Protein AF-A0A1F5ZYM3-F1 (afdb_monomer_lite)

Secondary structure (DSSP, 8-state):
--HHHHHHHHHHHHHHHHHHHHHHHHHHHHHHHHHHHHHHHHHHHHTS-----HHHHHHHHHHHHHHHHHHHHHHHHHHHS--

Organism: NCBI:txid1798383

InterPro domains:
  IPR043716 Family of unknown function DUF5657 [PF18901] (18-78)

Sequence (83 aa):
MPPNELILDLINRLPFILIKVFTAILLLMHLLFSVIIVRQTRILSKIIEANISPTIQLISFLHLLASLIVLIFTVIFLIFIPL

Radius of gyration: 19.93 Å; chains: 1; bounding box: 47×14×56 Å

Foldseek 3Di:
DPPVVVVVVCVVCVVLVCVLVVVLVVLVVVLVVLVVLLVVLVCCVPPVVNPRDVVSNVVSVVSNVVSVVVSVVSNVVSVPDDD

Structure (mmCIF, N/CA/C/O backbone):
data_AF-A0A1F5ZYM3-F1
#
_entry.id   AF-A0A1F5ZYM3-F1
#
loop_
_atom_site.group_PDB
_atom_site.id
_atom_site.type_symbol
_atom_site.label_atom_id
_atom_site.label_alt_id
_atom_site.label_comp_id
_atom_site.label_asym_id
_atom_site.label_entity_id
_atom_site.label_seq_id
_atom_site.pdbx_PDB_ins_code
_atom_site.Cartn_x
_atom_site.Cartn_y
_atom_site.Cartn_z
_atom_site.occupancy
_atom_site.B_iso_or_equiv
_atom_site.auth_seq_id
_atom_site.auth_comp_id
_atom_site.auth_asym_id
_atom_site.auth_atom_id
_atom_site.pdbx_PDB_model_num
ATOM 1 N N . MET A 1 1 ? 26.036 -6.549 -26.960 1.00 62.09 1 MET A N 1
ATOM 2 C CA . MET A 1 1 ? 25.897 -5.112 -26.663 1.00 62.09 1 MET A CA 1
ATOM 3 C C . MET A 1 1 ? 27.199 -4.629 -26.063 1.00 62.09 1 MET A C 1
ATOM 5 O O . MET A 1 1 ? 27.652 -5.240 -25.097 1.00 62.09 1 MET A O 1
ATOM 9 N N . PRO A 1 2 ? 27.846 -3.621 -26.654 1.00 84.56 2 PRO A N 1
ATOM 10 C CA . PRO A 1 2 ? 28.970 -2.955 -26.022 1.00 84.56 2 PRO A CA 1
ATOM 11 C C . PRO A 1 2 ? 28.536 -2.322 -24.675 1.00 84.56 2 PRO A C 1
ATOM 13 O O . PRO A 1 2 ? 27.365 -1.976 -24.499 1.00 84.56 2 PRO A O 1
ATOM 16 N N . PRO A 1 3 ? 29.440 -2.204 -23.684 1.00 82.06 3 PRO A N 1
ATOM 17 C CA . PRO A 1 3 ? 29.091 -1.778 -22.320 1.00 82.06 3 PRO A CA 1
ATOM 18 C C . PRO A 1 3 ? 28.417 -0.401 -22.227 1.00 82.06 3 PRO A C 1
ATOM 20 O O . PRO A 1 3 ? 27.609 -0.159 -21.334 1.00 82.06 3 PRO A O 1
ATOM 23 N N . ASN A 1 4 ? 28.721 0.495 -23.164 1.00 87.75 4 ASN A N 1
ATOM 24 C CA . ASN A 1 4 ? 28.110 1.819 -23.288 1.00 87.75 4 ASN A CA 1
ATOM 25 C C . ASN A 1 4 ? 26.600 1.761 -23.585 1.00 87.75 4 ASN A C 1
ATOM 27 O O . ASN A 1 4 ? 25.856 2.583 -23.059 1.00 87.75 4 ASN A O 1
ATOM 31 N N . GLU A 1 5 ? 26.136 0.787 -24.370 1.00 87.69 5 GLU A N 1
ATOM 32 C CA . GLU A 1 5 ? 24.709 0.611 -24.673 1.00 87.69 5 GLU A CA 1
ATOM 33 C C . GLU A 1 5 ? 23.924 0.108 -23.455 1.00 87.69 5 GLU A C 1
ATOM 35 O O . GLU A 1 5 ? 22.819 0.581 -23.205 1.00 87.69 5 GLU A O 1
ATOM 40 N N . LEU A 1 6 ? 24.514 -0.785 -22.648 1.00 86.06 6 LEU A N 1
ATOM 41 C CA . LEU A 1 6 ? 23.903 -1.260 -21.397 1.00 86.06 6 LEU A CA 1
ATOM 42 C C . LEU A 1 6 ? 23.742 -0.134 -20.372 1.00 86.06 6 LEU A C 1
ATOM 44 O O . LEU A 1 6 ? 22.711 -0.038 -19.710 1.00 86.06 6 LEU A O 1
ATOM 48 N N . ILE A 1 7 ? 24.757 0.724 -20.245 1.00 89.88 7 ILE A N 1
ATOM 49 C CA . ILE A 1 7 ? 24.716 1.873 -19.334 1.00 89.88 7 ILE A CA 1
ATOM 50 C C . ILE A 1 7 ? 23.647 2.870 -19.790 1.00 89.88 7 ILE A C 1
ATOM 52 O O . ILE A 1 7 ? 22.881 3.362 -18.965 1.00 89.88 7 ILE A O 1
ATOM 56 N N . LEU A 1 8 ? 23.558 3.140 -21.095 1.00 91.62 8 LEU A N 1
ATOM 57 C CA . LEU A 1 8 ? 22.574 4.069 -21.642 1.00 91.62 8 LEU A CA 1
ATOM 58 C C . LEU A 1 8 ? 21.136 3.556 -21.465 1.00 91.62 8 LEU A C 1
ATOM 60 O O . LEU A 1 8 ? 20.271 4.315 -21.033 1.00 91.62 8 LEU A O 1
ATOM 64 N N . ASP A 1 9 ? 20.880 2.270 -21.726 1.00 88.06 9 ASP A N 1
ATOM 65 C CA . ASP A 1 9 ? 19.555 1.665 -21.522 1.00 88.06 9 ASP A CA 1
ATOM 66 C C . ASP A 1 9 ? 19.160 1.659 -20.034 1.00 88.06 9 ASP A C 1
ATOM 68 O O . ASP A 1 9 ? 18.022 1.975 -19.682 1.00 88.06 9 ASP A O 1
ATOM 72 N N . LEU A 1 10 ? 20.116 1.406 -19.130 1.00 87.69 10 LEU A N 1
ATOM 73 C CA . LEU A 1 10 ? 19.874 1.506 -17.690 1.00 87.69 10 LEU A CA 1
ATOM 74 C C . LEU A 1 10 ? 19.522 2.938 -17.270 1.00 87.69 10 LEU A C 1
ATOM 76 O O . LEU A 1 10 ? 18.545 3.123 -16.548 1.00 87.69 10 LEU A O 1
ATOM 80 N N . ILE A 1 11 ? 20.278 3.942 -17.727 1.00 92.19 11 ILE A N 1
ATOM 81 C CA . ILE A 1 11 ? 20.018 5.359 -17.424 1.00 92.19 11 ILE A CA 1
ATOM 82 C C . ILE A 1 11 ? 18.628 5.773 -17.918 1.00 92.19 11 ILE A C 1
ATOM 84 O O . ILE A 1 11 ? 17.907 6.453 -17.191 1.00 92.19 11 ILE A O 1
ATOM 88 N N . ASN A 1 12 ? 18.219 5.317 -19.103 1.00 91.31 12 ASN A N 1
ATOM 89 C CA . ASN A 1 12 ? 16.906 5.635 -19.666 1.00 91.31 12 ASN A CA 1
ATOM 90 C C . ASN A 1 12 ? 15.749 5.010 -18.870 1.00 91.31 12 ASN A C 1
ATOM 92 O O . ASN A 1 12 ? 14.687 5.618 -18.743 1.00 91.31 12 ASN A O 1
ATOM 96 N N . ARG A 1 13 ? 15.944 3.816 -18.299 1.00 90.31 13 ARG A N 1
ATOM 97 C CA . ARG A 1 13 ? 14.921 3.117 -17.498 1.00 90.31 13 ARG A CA 1
ATOM 98 C C . ARG A 1 13 ? 14.935 3.499 -16.019 1.00 90.31 13 ARG A C 1
ATOM 100 O O . ARG A 1 13 ? 13.940 3.287 -15.324 1.00 90.31 13 ARG A O 1
ATOM 107 N N . LEU A 1 14 ? 16.038 4.064 -15.527 1.00 92.12 14 LEU A N 1
ATOM 108 C CA . LEU A 1 14 ? 16.238 4.399 -14.118 1.00 92.12 14 LEU A CA 1
ATOM 109 C C . LEU A 1 14 ? 15.108 5.268 -13.528 1.00 92.12 14 LEU A C 1
ATOM 111 O O . LEU A 1 14 ? 14.634 4.918 -12.447 1.00 92.12 14 LEU A O 1
ATOM 115 N N . PRO A 1 15 ? 14.604 6.330 -14.196 1.00 91.81 15 PRO A N 1
ATOM 116 C CA . PRO A 1 15 ? 13.516 7.147 -13.655 1.00 91.81 15 PRO A CA 1
ATOM 117 C C . PRO A 1 15 ? 12.244 6.336 -13.387 1.00 91.81 15 PRO A C 1
ATOM 119 O O . PRO A 1 15 ? 11.639 6.459 -12.322 1.00 91.81 15 PRO A O 1
ATOM 122 N N . PHE A 1 16 ? 11.869 5.451 -14.313 1.00 91.06 16 PHE A N 1
ATOM 123 C CA . PHE A 1 16 ? 10.696 4.592 -14.162 1.00 91.06 16 PHE A CA 1
ATOM 124 C C . PHE A 1 16 ? 10.888 3.564 -13.048 1.00 91.06 16 PHE A C 1
ATOM 126 O O . PHE A 1 16 ? 9.985 3.364 -12.236 1.00 91.06 16 PHE A O 1
ATOM 133 N N . ILE A 1 17 ? 12.072 2.951 -12.958 1.00 91.06 17 ILE A N 1
ATOM 134 C CA . ILE A 1 17 ? 12.409 2.020 -11.872 1.00 91.06 17 ILE A CA 1
ATOM 135 C C . ILE A 1 17 ? 12.312 2.726 -10.515 1.00 91.06 17 ILE A C 1
ATOM 137 O O . ILE A 1 17 ? 11.698 2.191 -9.591 1.00 91.06 17 ILE A O 1
ATOM 141 N N . LEU A 1 18 ? 12.862 3.938 -10.400 1.00 93.81 18 LEU A N 1
ATOM 142 C CA . LEU A 1 18 ? 12.804 4.731 -9.173 1.00 93.81 18 LEU A CA 1
ATOM 143 C C . LEU A 1 18 ? 11.364 5.046 -8.767 1.00 93.81 18 LEU A C 1
ATOM 145 O O . LEU A 1 18 ? 11.022 4.856 -7.603 1.00 93.81 18 LEU A O 1
ATOM 149 N N . ILE A 1 19 ? 10.509 5.457 -9.710 1.00 93.00 19 ILE A N 1
ATOM 150 C CA . ILE A 1 19 ? 9.084 5.700 -9.439 1.00 93.00 19 ILE A CA 1
ATOM 151 C C . ILE A 1 19 ? 8.416 4.420 -8.925 1.00 93.00 19 ILE A C 1
ATOM 153 O O . ILE A 1 19 ? 7.781 4.452 -7.874 1.00 93.00 19 ILE A O 1
ATOM 157 N N . LYS A 1 20 ? 8.609 3.278 -9.602 1.00 92.19 20 LYS A N 1
ATOM 158 C CA . LYS A 1 20 ? 8.023 1.988 -9.194 1.00 92.19 20 LYS A CA 1
ATOM 159 C C . LYS A 1 20 ? 8.425 1.608 -7.765 1.00 92.19 20 LYS A C 1
ATOM 161 O O . LYS A 1 20 ? 7.568 1.273 -6.946 1.00 92.19 20 LYS A O 1
ATOM 166 N N . VAL A 1 21 ? 9.719 1.691 -7.455 1.00 93.44 21 VAL A N 1
ATOM 167 C CA . VAL A 1 21 ? 10.257 1.356 -6.128 1.00 93.44 21 VAL A CA 1
ATOM 168 C C . VAL A 1 21 ? 9.745 2.328 -5.067 1.00 93.44 21 VAL A C 1
ATOM 170 O O . VAL A 1 21 ? 9.281 1.898 -4.012 1.00 93.44 21 VAL A O 1
ATOM 173 N N . PHE A 1 22 ? 9.776 3.631 -5.344 1.00 96.50 22 PHE A N 1
ATOM 174 C CA . PHE A 1 22 ? 9.339 4.650 -4.396 1.00 96.50 22 PHE A CA 1
ATOM 175 C C . PHE A 1 22 ? 7.844 4.533 -4.079 1.00 96.50 22 PHE A C 1
ATOM 177 O O . PHE A 1 22 ? 7.458 4.551 -2.910 1.00 96.50 22 PHE A O 1
ATOM 184 N N . THR A 1 23 ? 6.999 4.318 -5.091 1.00 95.75 23 THR A N 1
ATOM 185 C CA . THR A 1 23 ? 5.565 4.065 -4.903 1.00 95.75 23 THR A CA 1
ATOM 186 C C . THR A 1 23 ? 5.316 2.820 -4.052 1.00 95.75 23 THR A C 1
ATOM 188 O O . THR A 1 23 ? 4.505 2.870 -3.126 1.00 95.75 23 THR A O 1
ATOM 191 N N . ALA A 1 24 ? 6.032 1.719 -4.305 1.00 95.38 24 ALA A N 1
ATOM 192 C CA . ALA A 1 24 ? 5.899 0.500 -3.508 1.00 95.38 24 ALA A CA 1
ATOM 193 C C . ALA A 1 24 ? 6.290 0.723 -2.034 1.00 95.38 24 ALA A C 1
ATOM 195 O O . ALA A 1 24 ? 5.573 0.283 -1.134 1.00 95.38 24 ALA A O 1
ATOM 196 N N . ILE A 1 25 ? 7.380 1.455 -1.778 1.00 97.38 25 ILE A N 1
ATOM 197 C CA . ILE A 1 25 ? 7.821 1.808 -0.419 1.00 97.38 25 ILE A CA 1
ATOM 198 C C . ILE A 1 25 ? 6.771 2.667 0.293 1.00 97.38 25 ILE A C 1
ATOM 200 O O . ILE A 1 25 ? 6.434 2.386 1.443 1.00 97.38 25 ILE A O 1
ATOM 204 N N . LEU A 1 26 ? 6.222 3.686 -0.374 1.00 97.88 26 LEU A N 1
ATOM 205 C CA . LEU A 1 26 ? 5.188 4.545 0.210 1.00 97.88 26 LEU A CA 1
ATOM 206 C C . LEU A 1 26 ? 3.934 3.755 0.599 1.00 97.88 26 LEU A C 1
ATOM 208 O O . LEU A 1 26 ? 3.410 3.937 1.698 1.00 97.88 26 LEU A O 1
ATOM 212 N N . LEU A 1 27 ? 3.476 2.845 -0.263 1.00 97.69 27 LEU A N 1
ATOM 213 C CA . LEU A 1 27 ? 2.327 1.990 0.039 1.00 97.69 27 LEU A CA 1
ATOM 214 C C . LEU A 1 27 ? 2.617 1.008 1.176 1.00 97.69 27 LEU A C 1
ATOM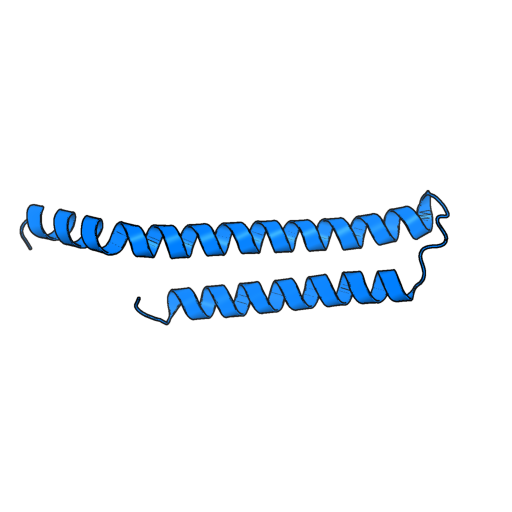 216 O O . LEU A 1 27 ? 1.744 0.768 2.010 1.00 97.69 27 LEU A O 1
ATOM 220 N N . LEU A 1 28 ? 3.842 0.486 1.264 1.00 98.00 28 LEU A N 1
ATOM 221 C CA . LEU A 1 28 ? 4.255 -0.350 2.389 1.00 98.00 28 LEU A CA 1
ATOM 222 C C . LEU A 1 28 ? 4.219 0.435 3.708 1.00 98.00 28 LEU A C 1
ATOM 224 O O . LEU A 1 28 ? 3.681 -0.056 4.700 1.00 98.00 28 LEU A O 1
ATOM 228 N N . MET A 1 29 ? 4.732 1.669 3.722 1.00 98.25 29 MET A N 1
ATOM 229 C CA . MET A 1 29 ? 4.655 2.547 4.896 1.00 98.25 29 MET A CA 1
ATOM 230 C C . MET A 1 29 ? 3.204 2.869 5.272 1.00 98.25 29 MET A C 1
ATOM 232 O O . MET A 1 29 ? 2.851 2.839 6.451 1.00 98.25 29 MET A O 1
ATOM 236 N N . HIS A 1 30 ? 2.340 3.110 4.285 1.00 97.75 30 HIS A N 1
ATOM 237 C CA . HIS A 1 30 ? 0.912 3.329 4.512 1.00 97.75 30 HIS A CA 1
ATOM 238 C C . HIS A 1 30 ? 0.213 2.097 5.116 1.00 97.75 30 HIS A C 1
ATOM 240 O O . HIS A 1 30 ? -0.598 2.219 6.041 1.00 97.75 30 HIS A O 1
ATOM 246 N N . LEU A 1 31 ? 0.562 0.893 4.653 1.00 98.25 31 LEU A N 1
ATOM 247 C CA . LEU A 1 31 ? 0.061 -0.355 5.226 1.00 98.25 31 LEU A CA 1
ATOM 248 C C . LEU A 1 31 ? 0.511 -0.520 6.684 1.00 98.25 31 LEU A C 1
ATOM 250 O O . LEU A 1 31 ? -0.314 -0.815 7.550 1.00 98.25 31 LEU A O 1
ATOM 254 N N . LEU A 1 32 ? 1.792 -0.276 6.978 1.00 98.19 32 LEU A N 1
ATOM 255 C CA . LEU A 1 32 ? 2.317 -0.307 8.348 1.00 98.19 32 LEU A CA 1
ATOM 256 C C . LEU A 1 32 ? 1.585 0.689 9.251 1.00 98.19 32 LEU A C 1
ATOM 258 O O . LEU A 1 32 ? 1.206 0.347 10.371 1.00 98.19 32 LEU A O 1
ATOM 262 N N . PHE A 1 33 ? 1.322 1.896 8.754 1.00 97.88 33 PHE A N 1
ATOM 263 C CA . PHE A 1 33 ? 0.537 2.892 9.473 1.00 97.88 33 PHE A CA 1
ATOM 264 C C . PHE A 1 33 ? -0.890 2.400 9.770 1.00 97.88 33 PHE A C 1
ATOM 266 O O . PHE A 1 33 ? -1.364 2.527 10.899 1.00 97.88 33 PHE A O 1
ATOM 273 N N . SER A 1 34 ? -1.543 1.743 8.808 1.00 97.69 34 SER A N 1
ATOM 274 C CA . SER A 1 34 ? -2.869 1.138 9.005 1.00 97.69 34 SER A CA 1
ATOM 275 C C . SER A 1 34 ? -2.856 0.049 10.090 1.00 97.69 34 SER A C 1
ATOM 277 O O . SER A 1 34 ? -3.760 -0.012 10.926 1.00 97.69 34 SER A O 1
ATOM 279 N N . VAL A 1 35 ? -1.804 -0.779 10.140 1.00 98.00 35 VAL A N 1
ATOM 280 C CA . VAL A 1 35 ? -1.609 -1.780 11.208 1.00 98.00 35 VAL A CA 1
ATOM 281 C C . VAL A 1 35 ? -1.474 -1.103 12.575 1.00 98.00 35 VAL A C 1
ATOM 283 O O . VAL A 1 35 ? -2.087 -1.544 13.553 1.00 98.00 35 VAL A O 1
ATOM 286 N N . ILE A 1 36 ? -0.694 -0.019 12.652 1.00 97.69 36 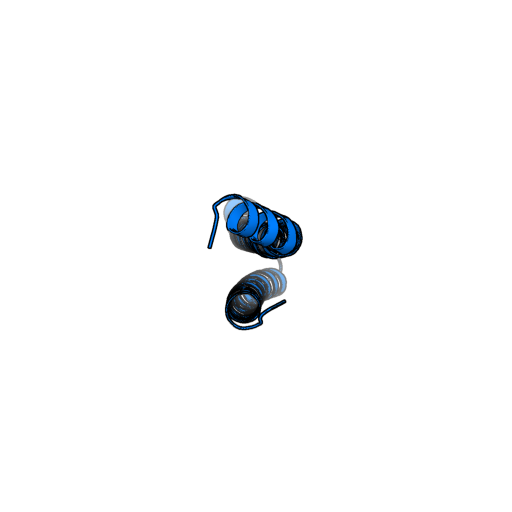ILE A N 1
ATOM 287 C CA . ILE A 1 36 ? -0.521 0.758 13.883 1.00 97.69 36 ILE A CA 1
ATOM 288 C C . ILE A 1 36 ? -1.869 1.306 14.353 1.00 97.69 36 ILE A C 1
ATOM 290 O O . ILE A 1 36 ? -2.191 1.142 15.528 1.00 97.69 36 ILE A O 1
ATOM 294 N N . ILE A 1 37 ? -2.684 1.877 13.459 1.00 95.62 37 ILE A N 1
ATOM 295 C CA . ILE A 1 37 ? -4.017 2.390 13.807 1.00 95.62 37 ILE A CA 1
ATOM 296 C C . ILE A 1 37 ? -4.878 1.293 14.434 1.00 95.62 37 ILE A C 1
ATOM 298 O O . ILE A 1 37 ? -5.388 1.490 15.533 1.00 95.62 37 ILE A O 1
ATOM 302 N N . VAL A 1 38 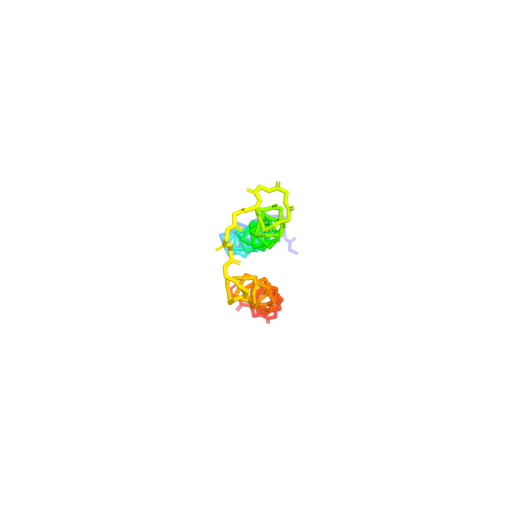? -4.997 0.121 13.800 1.00 95.75 38 VAL A N 1
ATOM 303 C CA . VAL A 1 38 ? -5.805 -0.992 14.336 1.00 95.75 38 VAL A CA 1
ATOM 304 C C . VAL A 1 38 ? -5.350 -1.382 15.745 1.00 95.75 38 VAL A C 1
ATOM 306 O O . VAL A 1 38 ? -6.175 -1.601 16.641 1.00 95.75 38 VAL A O 1
ATOM 309 N N . ARG A 1 39 ? -4.032 -1.437 15.970 1.00 94.69 39 ARG A N 1
ATOM 310 C CA . ARG A 1 39 ? -3.465 -1.727 17.291 1.00 94.69 39 ARG A CA 1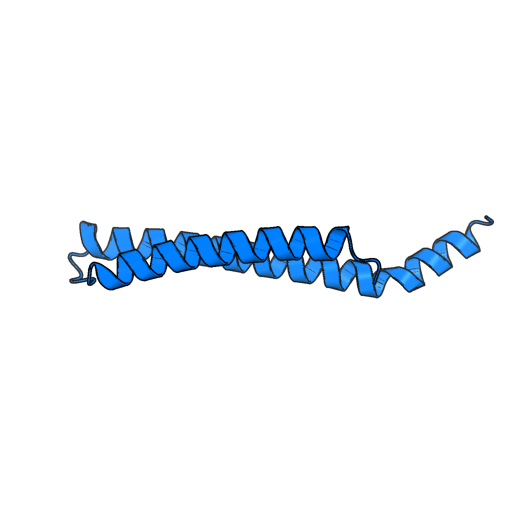
ATOM 311 C C . ARG A 1 39 ? -3.802 -0.629 18.302 1.00 94.69 39 ARG A C 1
ATOM 313 O O . ARG A 1 39 ? -4.217 -0.956 19.412 1.00 94.69 39 ARG A O 1
ATOM 320 N N . GLN A 1 40 ? -3.663 0.639 17.923 1.00 93.25 40 GLN A N 1
ATOM 321 C CA . GLN A 1 40 ? -3.958 1.782 18.790 1.00 93.25 40 GLN A CA 1
ATOM 322 C C . GLN A 1 40 ? -5.441 1.850 19.154 1.00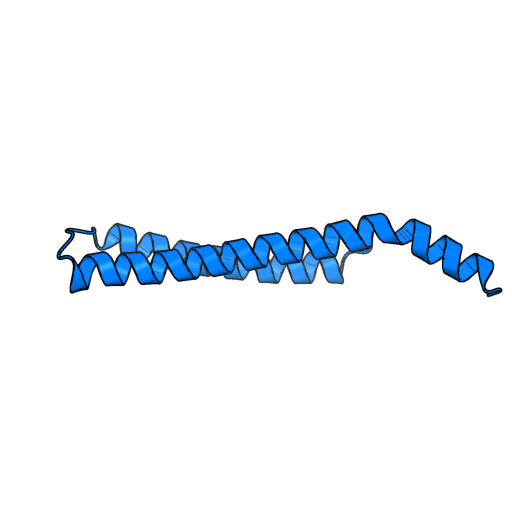 93.25 40 GLN A C 1
ATOM 324 O O . GLN A 1 40 ? -5.766 2.019 20.324 1.00 93.25 40 GLN A O 1
ATOM 329 N N . THR A 1 41 ? -6.347 1.611 18.200 1.00 91.25 41 THR A N 1
ATOM 330 C CA . THR A 1 41 ? -7.793 1.554 18.459 1.00 91.25 41 THR A CA 1
ATOM 331 C C . THR A 1 41 ? -8.126 0.497 19.519 1.00 91.25 41 THR A C 1
ATOM 333 O O . THR A 1 41 ? -8.902 0.769 20.431 1.00 91.25 41 THR A O 1
ATOM 336 N N . ARG A 1 42 ? -7.490 -0.685 19.460 1.00 88.50 42 ARG A N 1
ATOM 337 C CA . ARG A 1 42 ? -7.677 -1.758 20.454 1.00 88.50 42 ARG A CA 1
ATOM 338 C C . ARG A 1 42 ? -7.058 -1.433 21.820 1.00 88.50 42 ARG A C 1
ATOM 340 O O . ARG A 1 42 ? -7.612 -1.836 22.840 1.00 88.50 42 ARG A O 1
ATOM 347 N N . ILE A 1 43 ? -5.904 -0.766 21.850 1.00 90.75 43 ILE A N 1
ATOM 348 C CA . ILE A 1 43 ? -5.249 -0.340 23.097 1.00 90.75 43 ILE A CA 1
ATOM 349 C C . ILE A 1 43 ? -6.103 0.717 23.798 1.00 90.75 43 ILE A C 1
ATOM 351 O O . ILE A 1 43 ? -6.410 0.564 24.976 1.00 90.75 43 ILE A O 1
ATOM 355 N N . LEU A 1 44 ? -6.549 1.737 23.063 1.00 89.31 44 LEU A N 1
ATOM 356 C CA . LEU A 1 44 ? -7.386 2.811 23.592 1.00 89.31 44 LEU A CA 1
ATOM 357 C C . LEU A 1 44 ? -8.706 2.280 24.155 1.00 89.31 44 LEU A C 1
ATOM 359 O O . LEU A 1 44 ? -9.093 2.672 25.251 1.00 89.31 44 LEU A O 1
ATOM 363 N N . SER A 1 45 ? -9.349 1.342 23.453 1.00 86.19 45 SER A N 1
ATOM 364 C CA . SER A 1 45 ? -10.622 0.772 23.900 1.00 86.19 45 SER A CA 1
ATOM 365 C C . SER A 1 45 ? -10.497 -0.128 25.133 1.00 86.19 45 SER A C 1
ATOM 367 O O . SER A 1 45 ? -11.450 -0.252 25.888 1.00 86.19 45 SER A O 1
ATOM 369 N N . LYS A 1 46 ? -9.367 -0.834 25.307 1.00 83.50 46 LYS A N 1
ATOM 370 C CA . LYS A 1 46 ? -9.210 -1.848 26.370 1.00 83.50 46 LYS A CA 1
ATOM 371 C C . LYS A 1 46 ? -8.427 -1.376 27.589 1.00 83.50 46 LYS A C 1
ATOM 373 O O . LYS A 1 46 ? -8.692 -1.861 28.677 1.00 83.50 46 LYS A O 1
ATOM 378 N N . ILE A 1 47 ? -7.414 -0.536 27.392 1.00 82.81 47 ILE A N 1
ATOM 379 C CA . ILE A 1 47 ? -6.450 -0.165 28.440 1.00 82.81 47 ILE A CA 1
ATOM 380 C C . ILE A 1 47 ? -6.757 1.224 28.989 1.00 82.81 47 ILE A C 1
ATOM 382 O O . ILE A 1 47 ? -6.654 1.447 30.185 1.00 82.81 47 ILE A O 1
ATOM 386 N N . ILE A 1 48 ? -7.115 2.157 28.107 1.00 78.69 48 ILE A N 1
ATOM 387 C CA . ILE A 1 48 ? -7.329 3.567 28.466 1.00 78.69 48 ILE A CA 1
ATOM 388 C C . ILE A 1 48 ? -8.814 3.831 28.777 1.00 78.69 48 ILE A C 1
ATOM 390 O O . ILE A 1 48 ? -9.178 4.948 29.124 1.00 78.69 48 ILE A O 1
ATOM 394 N N . GLU A 1 49 ? -9.673 2.809 28.648 1.00 78.00 49 GLU A N 1
ATOM 395 C CA . GLU A 1 49 ? -11.136 2.913 28.796 1.00 78.00 49 GLU A CA 1
ATOM 396 C C . GLU A 1 49 ? -11.732 4.071 27.979 1.00 78.00 49 GLU A C 1
ATOM 398 O O . GLU A 1 49 ? -12.784 4.628 28.292 1.00 78.00 49 GLU A O 1
ATOM 403 N N . ALA A 1 50 ? -11.063 4.438 26.881 1.00 75.31 50 ALA A N 1
ATOM 404 C CA . ALA A 1 50 ? -11.617 5.397 25.953 1.00 75.31 50 ALA A CA 1
ATOM 405 C C . ALA A 1 50 ? -12.844 4.740 25.315 1.00 75.31 50 ALA A C 1
ATOM 407 O O . ALA A 1 50 ? -12.741 3.632 24.780 1.00 75.31 50 ALA A O 1
ATOM 408 N N . ASN A 1 51 ? -13.987 5.432 25.348 1.00 77.12 51 ASN A N 1
ATOM 409 C CA . ASN A 1 51 ? -15.242 5.022 24.708 1.00 77.12 51 ASN A CA 1
ATOM 410 C C . ASN A 1 51 ? -15.125 5.074 23.172 1.00 77.12 51 ASN A C 1
ATOM 412 O O . ASN A 1 51 ? -15.828 5.811 22.481 1.00 77.12 51 ASN A O 1
ATOM 416 N N . ILE A 1 52 ? -14.186 4.308 22.624 1.00 78.38 52 ILE A N 1
ATOM 417 C CA . ILE A 1 52 ? -14.009 4.105 21.199 1.00 78.38 52 ILE A CA 1
ATOM 418 C C . ILE A 1 52 ? -15.213 3.304 20.721 1.00 78.38 52 ILE A C 1
ATOM 420 O O . ILE A 1 52 ? -15.422 2.161 21.130 1.00 78.38 52 ILE A O 1
ATOM 424 N N . SER A 1 53 ? -15.995 3.905 19.828 1.00 86.56 53 SER A N 1
ATOM 425 C CA . SER A 1 53 ? -17.131 3.224 19.221 1.00 86.56 53 SER A CA 1
ATOM 426 C C . SER A 1 53 ? -16.671 1.946 18.497 1.00 86.56 53 SER A C 1
ATOM 428 O O . SER A 1 53 ? -15.676 1.991 17.762 1.00 86.56 53 SER A O 1
ATOM 430 N N . PRO A 1 54 ? -17.402 0.820 18.621 1.00 86.81 54 PRO A N 1
ATOM 431 C CA . PRO A 1 54 ? -17.114 -0.405 17.869 1.00 86.81 54 PRO A CA 1
ATOM 432 C C . PRO A 1 54 ? -17.092 -0.165 16.350 1.00 86.81 54 PRO A C 1
ATOM 434 O O . PRO A 1 54 ? -16.366 -0.844 15.623 1.00 86.81 54 PRO A O 1
ATOM 437 N N . THR A 1 55 ? -17.800 0.862 15.869 1.00 91.19 55 THR A N 1
ATOM 438 C CA . THR A 1 55 ? -17.754 1.306 14.472 1.00 91.19 55 THR A CA 1
ATOM 439 C C . THR A 1 55 ? -16.355 1.767 14.059 1.00 91.19 55 THR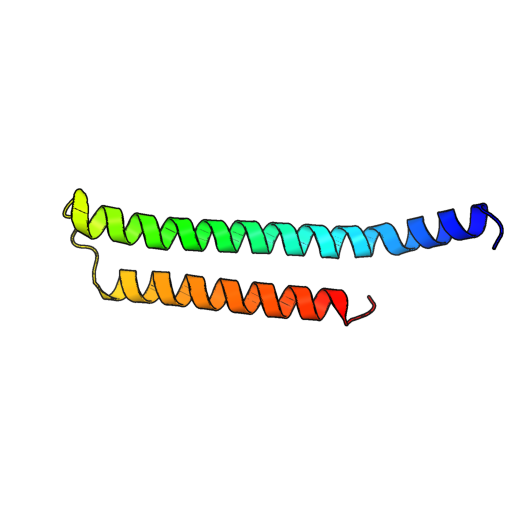 A C 1
ATOM 441 O O . THR A 1 55 ? -15.903 1.424 12.971 1.00 91.19 55 THR A O 1
ATOM 444 N N . ILE A 1 56 ? -15.629 2.490 14.920 1.00 91.38 56 ILE A N 1
ATOM 445 C CA . ILE A 1 56 ? -14.256 2.940 14.628 1.00 91.38 56 ILE A CA 1
ATOM 446 C C . ILE A 1 56 ? -13.328 1.731 14.509 1.00 91.38 56 ILE A C 1
ATOM 448 O O . ILE A 1 56 ? -12.506 1.671 13.601 1.00 91.38 56 ILE A O 1
ATOM 452 N N . GLN A 1 57 ? -13.490 0.732 15.379 1.00 91.19 57 GLN A N 1
ATOM 453 C CA . GLN A 1 57 ? -12.696 -0.493 15.311 1.00 91.19 57 GLN A CA 1
ATOM 454 C C . GLN A 1 57 ? -12.928 -1.265 14.007 1.00 91.19 57 GLN A C 1
ATOM 456 O O . GLN A 1 57 ? -11.965 -1.738 13.398 1.00 91.19 57 GLN A O 1
ATOM 461 N N . LEU A 1 58 ? -14.184 -1.349 13.558 1.00 94.38 58 LEU A N 1
ATOM 462 C CA . LEU A 1 58 ? -14.532 -1.954 12.277 1.00 94.38 58 LEU A CA 1
ATOM 463 C C . LEU A 1 58 ? -13.929 -1.173 11.102 1.00 94.38 58 LEU A C 1
ATOM 465 O O . LEU A 1 58 ? -13.302 -1.778 10.235 1.00 94.38 58 LEU A O 1
ATOM 469 N N . ILE A 1 59 ? -14.063 0.157 11.091 1.00 95.88 59 ILE A N 1
ATOM 470 C CA . ILE A 1 59 ? -13.510 1.018 10.034 1.00 95.88 59 ILE A CA 1
ATOM 471 C C . ILE A 1 59 ? -11.988 0.873 9.957 1.00 95.88 59 ILE A C 1
ATOM 473 O O . ILE A 1 59 ? -11.460 0.675 8.866 1.00 95.88 59 ILE A O 1
ATOM 477 N N . SER A 1 60 ? -11.280 0.898 11.090 1.00 95.31 60 SER A N 1
ATOM 478 C CA . SER A 1 60 ? -9.824 0.706 11.125 1.00 95.31 60 SER A CA 1
ATOM 479 C C . SER A 1 60 ? -9.408 -0.642 10.529 1.00 95.31 60 SER A C 1
ATOM 481 O O . SER A 1 60 ? -8.428 -0.721 9.789 1.00 95.31 60 SER A O 1
ATOM 483 N N . PHE A 1 61 ? -10.153 -1.712 10.823 1.00 96.38 61 PHE A N 1
ATOM 484 C CA . PHE A 1 61 ? -9.875 -3.040 10.274 1.00 96.38 61 PHE A CA 1
ATOM 485 C C . PHE A 1 61 ? -10.150 -3.120 8.765 1.00 96.38 61 PHE A C 1
ATOM 487 O O . PHE A 1 61 ? -9.328 -3.647 8.016 1.00 96.38 61 PHE A O 1
ATOM 494 N N . LEU A 1 62 ? -11.269 -2.553 8.302 1.00 97.88 62 LEU A N 1
ATOM 495 C CA . LEU A 1 62 ? -11.587 -2.467 6.874 1.00 97.88 62 LEU A CA 1
ATOM 496 C C . LEU A 1 62 ? -10.556 -1.628 6.113 1.00 97.88 62 LEU A C 1
ATOM 498 O O . LEU A 1 62 ? -10.163 -2.002 5.011 1.00 97.88 62 LEU A O 1
ATOM 502 N N . HIS A 1 63 ? -10.075 -0.537 6.711 1.00 97.69 63 HIS A N 1
ATOM 503 C CA . HIS A 1 63 ? -9.017 0.283 6.133 1.00 97.69 63 HIS A CA 1
ATOM 504 C C . HIS A 1 63 ? -7.719 -0.513 5.967 1.00 97.69 63 HIS A C 1
ATOM 506 O O . HIS A 1 63 ? -7.139 -0.498 4.888 1.00 97.69 63 HIS A O 1
ATOM 512 N N . LEU A 1 64 ? -7.308 -1.289 6.978 1.00 97.94 64 LEU A N 1
ATOM 513 C CA . LEU A 1 64 ? -6.151 -2.182 6.865 1.00 97.94 64 LEU A CA 1
ATOM 514 C C . LEU A 1 64 ? -6.301 -3.186 5.709 1.00 97.94 64 LEU A C 1
ATOM 516 O O . LEU A 1 64 ? -5.356 -3.386 4.944 1.00 97.94 64 LEU A O 1
ATOM 520 N N . LEU A 1 65 ? -7.481 -3.797 5.560 1.00 98.19 65 LEU A N 1
ATOM 521 C CA . LEU A 1 65 ? -7.751 -4.739 4.472 1.00 98.19 65 LEU A CA 1
ATOM 522 C C . LEU A 1 65 ? -7.696 -4.052 3.099 1.00 98.19 65 LEU A C 1
ATOM 524 O O . LEU A 1 65 ? -7.074 -4.574 2.176 1.00 98.19 65 LEU A O 1
ATOM 528 N N . ALA A 1 66 ? -8.297 -2.868 2.973 1.00 98.06 66 ALA A N 1
ATOM 529 C CA . ALA A 1 66 ? -8.253 -2.078 1.747 1.00 98.06 66 ALA A CA 1
ATOM 530 C C . ALA A 1 66 ? -6.813 -1.682 1.382 1.00 98.06 66 ALA A C 1
ATOM 532 O O . ALA A 1 66 ? -6.401 -1.879 0.241 1.00 98.06 66 ALA A O 1
ATOM 533 N N . SER A 1 67 ? -6.021 -1.211 2.348 1.00 98.06 67 SER A N 1
ATOM 534 C CA . SER A 1 67 ? -4.608 -0.867 2.150 1.00 98.06 67 SER A CA 1
ATOM 535 C C . SER A 1 67 ? -3.782 -2.069 1.683 1.00 98.06 67 SER A C 1
ATOM 537 O O . SER A 1 67 ? -2.933 -1.927 0.803 1.00 98.06 67 SER A O 1
ATOM 539 N N . LEU A 1 68 ? -4.054 -3.267 2.214 1.00 98.06 68 LEU A N 1
ATOM 540 C CA . LEU A 1 68 ? -3.404 -4.503 1.771 1.00 98.06 68 LEU A CA 1
ATOM 541 C C . LEU A 1 68 ? -3.761 -4.841 0.318 1.00 98.06 68 LEU A C 1
ATOM 543 O O . LEU A 1 68 ? -2.874 -5.147 -0.477 1.00 98.06 68 LEU A O 1
ATOM 547 N N . ILE A 1 69 ? -5.046 -4.757 -0.036 1.00 98.25 69 ILE A N 1
ATOM 548 C CA . ILE A 1 69 ? -5.523 -4.999 -1.403 1.00 98.25 69 ILE A CA 1
ATOM 549 C C . ILE A 1 69 ? -4.863 -4.011 -2.370 1.00 98.25 69 ILE A C 1
ATOM 551 O O . ILE A 1 69 ? -4.307 -4.433 -3.382 1.00 98.25 69 ILE A O 1
ATOM 555 N N . VAL A 1 70 ? -4.858 -2.716 -2.044 1.00 97.81 70 VAL A N 1
ATOM 556 C CA . VAL A 1 70 ? -4.242 -1.670 -2.875 1.00 97.81 70 VAL A CA 1
ATOM 557 C C . VAL A 1 70 ? -2.750 -1.928 -3.080 1.00 97.81 70 VAL A C 1
ATOM 559 O O . VAL A 1 70 ? -2.278 -1.820 -4.212 1.00 97.81 70 VAL A O 1
ATOM 562 N N . LEU A 1 71 ? -2.007 -2.314 -2.037 1.00 96.88 71 LEU A N 1
ATOM 563 C CA . LEU A 1 71 ? -0.593 -2.671 -2.169 1.00 96.88 71 LEU A CA 1
ATOM 564 C C . LEU A 1 71 ? -0.400 -3.853 -3.127 1.00 96.88 71 LEU A C 1
ATOM 566 O O . LEU A 1 71 ? 0.405 -3.752 -4.049 1.00 96.88 71 LEU A O 1
ATOM 570 N N . ILE A 1 72 ? -1.146 -4.946 -2.939 1.00 97.06 72 ILE A N 1
ATOM 571 C CA . ILE A 1 72 ? -1.037 -6.147 -3.781 1.00 97.06 72 ILE A CA 1
ATOM 572 C C . ILE A 1 72 ? -1.335 -5.803 -5.241 1.00 97.06 72 ILE A C 1
ATOM 574 O O . ILE A 1 72 ? -0.528 -6.105 -6.120 1.00 97.06 72 ILE A O 1
ATOM 578 N N . PHE A 1 73 ? -2.454 -5.124 -5.502 1.00 97.00 73 PHE A N 1
ATOM 579 C CA . PHE A 1 73 ? -2.827 -4.709 -6.853 1.00 97.00 73 PHE A CA 1
ATOM 580 C C . PHE A 1 73 ? -1.788 -3.782 -7.474 1.00 97.00 73 PHE A C 1
ATOM 582 O O . PHE A 1 73 ? -1.443 -3.959 -8.638 1.00 97.00 73 PHE A O 1
ATOM 589 N N . THR A 1 74 ? -1.257 -2.830 -6.707 1.00 95.38 74 THR A N 1
ATOM 590 C CA . THR A 1 74 ? -0.253 -1.893 -7.217 1.00 95.38 74 THR A CA 1
ATOM 591 C C . THR A 1 74 ? 1.054 -2.608 -7.534 1.00 95.38 74 THR A C 1
ATOM 593 O O . THR A 1 74 ? 1.621 -2.384 -8.594 1.00 95.38 74 THR A O 1
ATOM 596 N N . VAL A 1 75 ? 1.526 -3.513 -6.675 1.00 93.75 75 VAL A N 1
ATOM 597 C CA . VAL A 1 75 ? 2.744 -4.296 -6.936 1.00 93.75 75 VAL A CA 1
ATOM 598 C C . VAL A 1 75 ? 2.577 -5.160 -8.186 1.00 93.75 75 VAL A C 1
ATOM 600 O O . VAL A 1 75 ? 3.449 -5.138 -9.051 1.00 93.75 75 VAL A O 1
ATOM 603 N N . ILE A 1 76 ? 1.441 -5.851 -8.333 1.00 94.25 76 ILE A N 1
ATOM 604 C CA . ILE A 1 76 ? 1.106 -6.605 -9.551 1.00 94.25 76 ILE A CA 1
ATOM 605 C C . ILE A 1 76 ? 1.132 -5.664 -10.764 1.00 94.25 76 ILE A C 1
ATOM 607 O O . ILE A 1 76 ? 1.851 -5.917 -11.728 1.00 94.25 76 ILE A O 1
ATOM 611 N N . PHE A 1 77 ? 0.423 -4.538 -10.700 1.00 93.44 77 PHE A N 1
ATOM 612 C CA . PHE A 1 77 ? 0.360 -3.552 -11.780 1.00 93.44 77 PHE A CA 1
ATOM 613 C C . PHE A 1 77 ? 1.754 -3.046 -12.191 1.00 93.44 77 PHE A C 1
ATOM 615 O O . PHE A 1 77 ? 2.083 -3.042 -13.375 1.00 93.44 77 PHE A O 1
ATOM 622 N N . LEU A 1 78 ? 2.608 -2.680 -11.228 1.00 90.81 78 LEU A N 1
ATOM 623 C CA . LEU A 1 78 ? 3.956 -2.163 -11.493 1.00 90.81 78 LEU A CA 1
ATOM 624 C C . LEU A 1 78 ? 4.905 -3.227 -12.069 1.00 90.81 78 LEU A C 1
ATOM 626 O O . LEU A 1 78 ? 5.832 -2.866 -12.800 1.00 90.81 78 LEU A O 1
ATOM 630 N N . ILE A 1 79 ? 4.696 -4.510 -11.756 1.00 87.88 79 ILE A N 1
ATOM 631 C CA . ILE A 1 79 ? 5.488 -5.628 -12.292 1.00 87.88 79 ILE A CA 1
ATOM 632 C C . ILE A 1 79 ? 5.068 -5.957 -13.727 1.00 87.88 79 ILE A C 1
ATOM 634 O O . ILE A 1 79 ? 5.927 -6.094 -14.594 1.00 87.88 79 ILE A O 1
ATOM 638 N N . PHE A 1 80 ? 3.764 -6.090 -13.980 1.00 87.00 80 PHE A N 1
ATOM 639 C CA . PHE A 1 80 ? 3.263 -6.614 -15.254 1.00 87.00 80 PHE A CA 1
ATOM 640 C C . PHE A 1 80 ? 3.107 -5.559 -16.347 1.00 87.00 80 PHE A C 1
ATOM 642 O O . PHE A 1 80 ? 3.046 -5.925 -17.519 1.00 87.00 80 PHE A O 1
ATOM 649 N N . ILE A 1 81 ? 3.058 -4.271 -15.998 1.00 79.81 81 ILE A N 1
ATOM 650 C CA . ILE A 1 81 ? 2.941 -3.206 -16.994 1.00 79.81 81 ILE A CA 1
ATOM 651 C C . ILE A 1 81 ? 4.327 -2.621 -17.290 1.00 79.81 81 ILE A C 1
ATOM 653 O O . ILE A 1 81 ? 4.949 -1.999 -16.410 1.00 79.81 81 ILE A O 1
ATOM 657 N N . PRO A 1 82 ? 4.832 -2.813 -18.524 1.00 66.81 82 PRO A N 1
ATOM 658 C CA . PRO A 1 82 ? 6.004 -2.096 -18.989 1.00 66.81 82 PRO A CA 1
ATOM 659 C C . PRO A 1 82 ? 5.611 -0.620 -19.140 1.00 66.81 82 PRO A C 1
ATOM 661 O O . PRO A 1 82 ? 4.740 -0.280 -19.937 1.00 66.81 82 PRO A O 1
ATOM 664 N N . LEU A 1 83 ? 6.217 0.220 -18.304 1.00 63.00 83 LEU A N 1
ATOM 665 C CA . LEU A 1 83 ? 6.197 1.680 -18.392 1.00 63.00 83 LEU A CA 1
ATOM 666 C C . LEU A 1 83 ? 7.552 2.113 -18.936 1.00 63.00 83 LEU A C 1
ATOM 668 O O . LEU A 1 83 ? 8.551 1.531 -18.442 1.00 63.00 83 LEU A O 1
#

pLDDT: mean 91.03, std 7.81, range [62.09, 98.25]